Protein AF-A0A0G1CH49-F1 (afdb_monomer_lite)

InterPro domains:
  IPR007127 RNA polymerase sigma factor 70, region 1.1 [PF03979] (9-76)
  IPR042189 Sigma-70 factor, region 1.1 superfamily [G3DSA:1.10.220.120] (4-68)

Secondary structure (DSSP, 8-state):
--------SHHHHHHHHHHHSEEEHHHHHHH-SSGGG-HHHHHHHHHHHHHHT-EEE----THHHHHHHHHHHHHHHT--

Radius of gyration: 16.64 Å; chains: 1; bounding box: 32×39×39 Å

pLDDT: mean 80.33, std 15.44, range [33.72, 95.19]

Organism: NCBI:txid1618446

Sequence (80 aa):
MVKAKLLTSVKDLLKEGKENGFITQDDILAVFPKPEHHLKEVDELYDKLLKLGVDVFETTSQEEETELSKSVADLEKELD

Structure (mmCIF, N/CA/C/O backbone):
data_AF-A0A0G1CH49-F1
#
_entry.id   AF-A0A0G1CH49-F1
#
loop_
_atom_site.group_PDB
_atom_site.id
_atom_site.type_symbol
_atom_site.label_atom_id
_atom_site.label_alt_id
_atom_site.label_comp_id
_atom_site.label_asym_id
_atom_site.label_entity_id
_atom_site.label_seq_id
_atom_site.pdbx_PDB_ins_code
_atom_site.Cartn_x
_atom_site.Cartn_y
_atom_site.Cartn_z
_atom_site.occupancy
_atom_site.B_iso_or_equiv
_atom_site.auth_seq_id
_atom_site.auth_comp_id
_atom_site.auth_asym_id
_atom_site.auth_atom_id
_atom_site.pdbx_PDB_model_num
ATOM 1 N N . MET A 1 1 ? 10.850 7.075 19.583 1.00 33.72 1 MET A N 1
ATOM 2 C CA . MET A 1 1 ? 11.245 6.910 18.169 1.00 33.72 1 MET A CA 1
ATOM 3 C C . MET A 1 1 ? 10.703 5.568 17.717 1.00 33.72 1 MET A C 1
ATOM 5 O O . MET A 1 1 ? 11.256 4.541 18.097 1.00 33.72 1 MET A O 1
ATOM 9 N N . VAL A 1 2 ? 9.544 5.561 17.056 1.00 41.97 2 VAL A N 1
ATOM 10 C CA . VAL A 1 2 ? 8.998 4.329 16.474 1.00 41.97 2 VAL A CA 1
ATOM 11 C C . VAL A 1 2 ? 10.010 3.888 15.420 1.00 41.97 2 VAL A C 1
ATOM 13 O O . VAL A 1 2 ? 10.394 4.687 14.570 1.00 41.97 2 VAL A O 1
ATOM 16 N N . LYS A 1 3 ? 10.555 2.676 15.546 1.00 39.62 3 LYS A N 1
ATOM 17 C CA . LYS A 1 3 ? 11.443 2.118 14.524 1.00 39.62 3 LYS A CA 1
ATOM 18 C C . LYS A 1 3 ? 10.638 2.060 13.230 1.00 39.62 3 LYS A C 1
ATOM 20 O O . LYS A 1 3 ? 9.696 1.277 13.176 1.00 39.62 3 LYS A O 1
ATOM 25 N N . ALA A 1 4 ? 11.008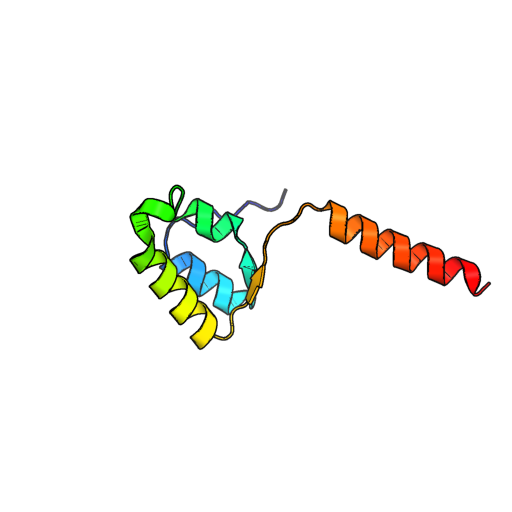 2.858 12.230 1.00 53.12 4 ALA A N 1
ATOM 26 C CA . ALA A 1 4 ? 10.548 2.656 10.865 1.00 53.12 4 ALA A CA 1
ATOM 27 C C . ALA A 1 4 ? 10.935 1.224 10.491 1.00 53.12 4 ALA A C 1
ATOM 29 O O . ALA A 1 4 ? 12.120 0.883 10.399 1.00 53.12 4 ALA A O 1
ATOM 30 N N . LYS A 1 5 ? 9.944 0.340 10.448 1.00 60.59 5 LYS A N 1
ATOM 31 C CA . LYS A 1 5 ? 10.154 -1.033 10.032 1.00 60.59 5 LYS A CA 1
ATOM 32 C C . LYS A 1 5 ? 10.470 -0.941 8.549 1.00 60.59 5 LYS A C 1
ATOM 34 O O . LYS A 1 5 ? 9.635 -0.517 7.769 1.00 60.59 5 LYS A O 1
ATOM 39 N N . LEU A 1 6 ? 11.714 -1.236 8.184 1.00 63.56 6 LEU A N 1
ATOM 40 C CA . LEU A 1 6 ? 12.151 -1.153 6.796 1.00 63.56 6 LEU A CA 1
ATOM 41 C C . LEU A 1 6 ? 11.447 -2.260 6.011 1.00 63.56 6 LEU A C 1
ATOM 43 O O . LEU A 1 6 ? 11.879 -3.416 6.017 1.00 63.56 6 LEU A O 1
ATOM 47 N N . LEU A 1 7 ? 10.339 -1.906 5.370 1.00 77.31 7 LEU A N 1
ATOM 48 C CA . LEU A 1 7 ? 9.680 -2.750 4.392 1.00 77.31 7 LEU A CA 1
ATOM 49 C C . LEU A 1 7 ? 10.611 -2.838 3.186 1.00 77.31 7 LEU A C 1
ATOM 51 O O . LEU A 1 7 ? 10.888 -1.859 2.506 1.00 77.31 7 LEU A O 1
ATOM 55 N N . THR A 1 8 ? 11.180 -4.021 2.981 1.00 80.94 8 THR A N 1
ATOM 56 C CA . THR A 1 8 ? 12.220 -4.263 1.964 1.00 80.94 8 THR A CA 1
ATOM 57 C C . THR A 1 8 ? 11.735 -5.196 0.862 1.00 80.94 8 THR A C 1
ATOM 59 O O . THR A 1 8 ? 12.491 -5.563 -0.035 1.00 80.94 8 THR A O 1
ATOM 62 N N . SER A 1 9 ? 10.477 -5.633 0.923 1.00 87.81 9 SER A N 1
ATOM 63 C CA . SER A 1 9 ? 9.901 -6.576 -0.027 1.00 87.81 9 SER A CA 1
ATOM 64 C C . SER A 1 9 ? 8.387 -6.425 -0.131 1.00 87.81 9 SER A C 1
ATOM 66 O O . SER A 1 9 ? 7.699 -6.110 0.836 1.00 87.81 9 SER A O 1
ATOM 68 N N . VAL A 1 10 ? 7.850 -6.774 -1.303 1.00 87.44 10 VAL A N 1
ATOM 69 C CA . VAL A 1 10 ? 6.403 -6.801 -1.595 1.00 87.44 10 VAL A CA 1
ATOM 70 C C . VAL A 1 10 ? 5.621 -7.648 -0.589 1.00 87.44 10 VAL A C 1
ATOM 72 O O . VAL A 1 10 ? 4.501 -7.316 -0.216 1.00 87.44 10 VAL A O 1
ATOM 75 N N . LYS A 1 11 ? 6.208 -8.754 -0.120 1.00 89.00 11 LYS A N 1
ATOM 76 C CA . LYS A 1 11 ? 5.571 -9.621 0.880 1.00 89.00 11 LYS A CA 1
ATOM 77 C C . LYS A 1 11 ? 5.377 -8.916 2.218 1.00 89.00 11 LYS A C 1
ATOM 79 O O . LYS A 1 11 ? 4.361 -9.153 2.866 1.00 89.00 11 LYS A O 1
ATOM 84 N N . ASP A 1 12 ? 6.327 -8.075 2.614 1.00 90.50 12 ASP A N 1
ATOM 85 C CA . ASP A 1 12 ? 6.227 -7.305 3.847 1.00 90.50 12 ASP A CA 1
ATOM 86 C C . ASP A 1 12 ? 5.161 -6.216 3.717 1.00 90.50 12 ASP A C 1
ATOM 88 O O . ASP A 1 12 ? 4.345 -6.102 4.622 1.00 90.50 12 ASP A O 1
ATOM 92 N N . LEU A 1 13 ? 5.071 -5.528 2.569 1.00 89.38 13 LEU A N 1
ATOM 93 C CA . LEU A 1 13 ? 3.998 -4.559 2.287 1.00 89.38 13 LEU A CA 1
ATOM 94 C C . LEU A 1 13 ? 2.606 -5.184 2.407 1.00 89.38 13 LEU A C 1
ATOM 96 O O . LEU A 1 13 ? 1.736 -4.654 3.087 1.00 89.38 13 LEU A O 1
ATOM 100 N N . LEU A 1 14 ? 2.397 -6.348 1.787 1.00 90.12 14 LEU A N 1
ATOM 101 C CA . LEU A 1 14 ? 1.108 -7.046 1.849 1.00 90.12 14 LEU A CA 1
ATOM 102 C C . LEU A 1 14 ? 0.774 -7.522 3.265 1.00 90.12 14 LEU A C 1
ATOM 104 O O . LEU A 1 14 ? -0.395 -7.559 3.645 1.00 90.12 14 LEU A O 1
ATOM 108 N N . LYS A 1 15 ? 1.787 -7.923 4.038 1.00 91.06 15 LYS A N 1
ATOM 109 C CA . LYS A 1 15 ? 1.598 -8.341 5.425 1.00 91.06 15 LYS A CA 1
ATOM 110 C C . LYS A 1 15 ? 1.247 -7.143 6.303 1.00 91.06 15 LYS A C 1
ATOM 112 O O . LYS A 1 15 ? 0.258 -7.209 7.020 1.00 91.06 15 LYS A O 1
ATOM 117 N N . GLU A 1 16 ? 2.021 -6.069 6.205 1.00 89.06 16 GLU A N 1
ATOM 118 C CA . GLU A 1 16 ? 1.821 -4.837 6.964 1.00 89.06 16 GLU A CA 1
ATOM 119 C C . GLU A 1 16 ? 0.460 -4.214 6.642 1.00 89.06 16 GLU A C 1
ATOM 121 O O . GLU A 1 16 ? -0.320 -3.945 7.549 1.00 89.06 16 GLU A O 1
ATOM 126 N N . GLY A 1 17 ? 0.117 -4.122 5.357 1.00 89.94 17 GLY A N 1
ATOM 127 C CA . GLY A 1 17 ? -1.183 -3.654 4.897 1.00 89.94 17 GLY A CA 1
ATOM 128 C C . GLY A 1 17 ? -2.343 -4.495 5.414 1.00 89.94 17 GLY A C 1
ATOM 129 O O . GLY A 1 17 ? -3.371 -3.964 5.814 1.00 89.94 17 GLY A O 1
ATOM 130 N N . LYS A 1 18 ? -2.172 -5.817 5.485 1.00 89.94 18 LYS A N 1
ATOM 131 C CA . LYS A 1 18 ? -3.190 -6.707 6.049 1.00 89.94 18 LYS A CA 1
ATOM 132 C C . LYS A 1 18 ? -3.306 -6.599 7.574 1.00 89.94 18 LYS A C 1
ATOM 134 O O . LYS A 1 18 ? -4.396 -6.797 8.101 1.00 89.94 18 LYS A O 1
ATOM 139 N N . GLU A 1 19 ? -2.204 -6.353 8.281 1.00 89.56 19 GLU A N 1
ATOM 140 C CA . GLU A 1 19 ? -2.192 -6.207 9.744 1.00 89.56 19 GLU A CA 1
ATOM 141 C C . GLU A 1 19 ? -2.741 -4.843 10.189 1.00 89.56 19 GLU A C 1
ATOM 143 O O . GLU A 1 19 ? -3.532 -4.789 11.128 1.00 89.56 19 GLU A O 1
ATOM 148 N N . ASN A 1 20 ? -2.363 -3.762 9.502 1.00 86.81 20 ASN A N 1
ATOM 149 C CA . ASN A 1 20 ? -2.743 -2.390 9.851 1.00 86.81 20 ASN A CA 1
ATOM 150 C C . ASN A 1 20 ? -3.998 -1.894 9.116 1.00 86.81 20 ASN A C 1
ATOM 152 O O . ASN A 1 20 ? -4.593 -0.905 9.532 1.00 86.81 20 ASN A O 1
ATOM 156 N N . GLY A 1 21 ? -4.402 -2.557 8.029 1.00 88.50 21 GLY A N 1
ATOM 157 C CA . GLY A 1 21 ? -5.501 -2.134 7.153 1.00 88.50 21 GLY A CA 1
ATOM 158 C C . GLY A 1 21 ? -5.102 -1.085 6.112 1.00 88.50 21 GLY A C 1
ATOM 159 O O . GLY A 1 21 ? -5.900 -0.762 5.238 1.00 88.50 21 GLY A O 1
ATOM 160 N N . PHE A 1 22 ? -3.871 -0.574 6.173 1.00 90.31 22 PHE A N 1
ATOM 161 C CA . PHE A 1 22 ? -3.365 0.418 5.236 1.00 90.31 22 PHE A CA 1
ATOM 162 C C . PHE A 1 22 ? -1.849 0.318 5.052 1.00 90.31 22 PHE A C 1
ATOM 164 O O . PHE A 1 22 ? -1.147 -0.247 5.895 1.00 90.31 22 PHE A O 1
ATOM 171 N N . ILE A 1 23 ? -1.350 0.895 3.961 1.00 90.88 23 ILE A N 1
ATOM 172 C CA . ILE A 1 23 ? 0.075 1.165 3.735 1.00 90.88 23 ILE A CA 1
ATOM 173 C C . ILE A 1 23 ? 0.268 2.604 3.262 1.00 90.88 23 ILE A C 1
ATOM 175 O O . ILE A 1 23 ? -0.681 3.241 2.803 1.00 90.88 23 ILE A O 1
ATOM 179 N N . THR A 1 24 ? 1.496 3.113 3.331 1.00 90.25 24 THR A N 1
ATOM 180 C CA . THR A 1 24 ? 1.807 4.444 2.806 1.00 90.25 24 THR A CA 1
ATOM 181 C C . THR A 1 24 ? 2.509 4.399 1.451 1.00 90.25 24 THR A C 1
ATOM 183 O O . THR A 1 24 ? 3.144 3.411 1.083 1.00 90.25 24 THR A O 1
ATOM 186 N N . GLN A 1 25 ? 2.431 5.498 0.702 1.00 89.12 25 GLN A N 1
ATOM 187 C CA . GLN A 1 25 ? 3.213 5.690 -0.521 1.00 89.12 25 GLN A CA 1
ATOM 188 C C . GLN A 1 25 ? 4.724 5.553 -0.250 1.00 89.12 25 GLN A C 1
ATOM 190 O O . GLN A 1 25 ? 5.438 4.967 -1.062 1.00 89.12 25 GLN A O 1
ATOM 195 N N . ASP A 1 26 ? 5.205 6.052 0.895 1.00 88.38 26 ASP A N 1
ATOM 196 C CA . ASP A 1 26 ? 6.617 5.971 1.290 1.00 88.38 26 ASP A CA 1
ATOM 197 C C . ASP A 1 26 ? 7.064 4.512 1.473 1.00 88.38 26 ASP A C 1
ATOM 199 O O . ASP A 1 26 ? 8.111 4.115 0.965 1.00 88.38 26 ASP A O 1
ATOM 203 N N . ASP A 1 27 ? 6.209 3.673 2.066 1.00 88.75 27 ASP A N 1
ATOM 204 C CA . ASP A 1 27 ? 6.444 2.231 2.195 1.00 88.75 27 ASP A CA 1
ATOM 205 C C . ASP A 1 27 ? 6.596 1.545 0.825 1.00 88.75 27 ASP A C 1
ATOM 207 O O . ASP A 1 27 ? 7.475 0.700 0.624 1.00 88.75 27 ASP A O 1
ATOM 211 N N . ILE A 1 28 ? 5.756 1.918 -0.148 1.00 89.62 28 ILE 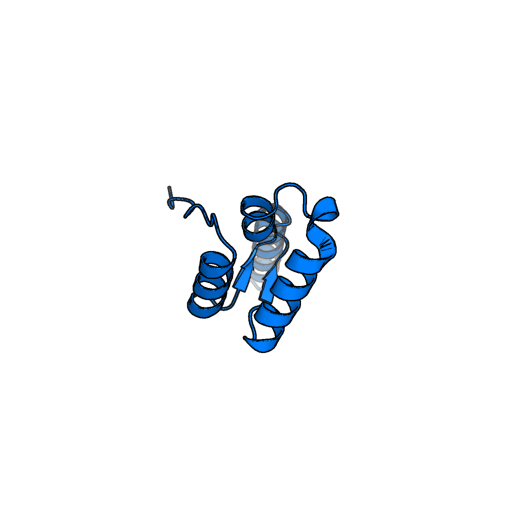A N 1
ATOM 212 C CA . ILE A 1 28 ? 5.849 1.401 -1.521 1.00 89.62 28 ILE A CA 1
ATOM 213 C C . ILE A 1 28 ? 7.149 1.871 -2.174 1.00 89.62 28 ILE A C 1
ATOM 215 O O . ILE A 1 28 ? 7.836 1.066 -2.804 1.00 89.62 28 ILE A O 1
ATOM 219 N N . LEU A 1 29 ? 7.506 3.148 -2.015 1.00 89.69 29 LEU A N 1
ATOM 220 C CA . LEU A 1 29 ? 8.726 3.738 -2.570 1.00 89.69 29 LEU A CA 1
ATOM 221 C C . LEU A 1 29 ? 9.998 3.185 -1.912 1.00 89.69 29 LEU A C 1
ATOM 223 O O . LEU A 1 29 ? 11.029 3.082 -2.574 1.00 89.69 29 LEU A O 1
ATOM 227 N N . ALA A 1 30 ? 9.936 2.753 -0.653 1.00 88.62 30 ALA A N 1
ATOM 228 C CA . ALA A 1 30 ? 11.041 2.071 0.013 1.00 88.62 30 ALA A CA 1
ATOM 229 C C . ALA A 1 30 ? 11.375 0.726 -0.660 1.00 88.62 30 ALA A C 1
ATOM 231 O O . ALA A 1 30 ? 12.548 0.363 -0.775 1.00 88.62 30 ALA A O 1
ATOM 232 N N . VAL A 1 31 ? 10.359 0.006 -1.153 1.00 89.50 31 VAL A N 1
ATOM 233 C CA . VAL A 1 31 ? 10.530 -1.255 -1.901 1.00 89.50 31 VAL A CA 1
ATOM 234 C C . VAL A 1 31 ? 10.801 -1.000 -3.385 1.00 89.50 31 VAL A C 1
ATOM 236 O O . VAL A 1 31 ? 11.633 -1.676 -3.992 1.00 89.50 31 VAL A O 1
ATOM 239 N N . PHE A 1 32 ? 10.131 -0.007 -3.966 1.00 90.19 32 PHE A N 1
ATOM 240 C CA . PHE A 1 32 ? 10.255 0.402 -5.361 1.00 90.19 32 PHE A CA 1
ATOM 241 C C . PHE A 1 32 ? 10.772 1.843 -5.447 1.00 90.19 32 PHE A C 1
ATOM 243 O O . PHE A 1 32 ? 10.006 2.745 -5.778 1.00 90.19 32 PHE A O 1
ATOM 250 N N . PRO A 1 33 ? 12.080 2.084 -5.235 1.00 88.00 33 PRO A N 1
ATOM 251 C CA . PRO A 1 33 ? 12.646 3.438 -5.253 1.00 88.00 33 PRO A CA 1
ATOM 252 C C . PRO A 1 33 ? 12.560 4.119 -6.625 1.00 88.00 33 PRO A C 1
ATOM 254 O O . PRO A 1 33 ? 12.714 5.333 -6.730 1.00 88.00 33 PRO A O 1
ATOM 257 N N . LYS A 1 34 ? 12.338 3.344 -7.694 1.00 90.19 34 LYS A N 1
ATOM 258 C CA . LYS A 1 34 ? 12.082 3.842 -9.051 1.00 90.19 34 LYS A CA 1
ATOM 259 C C . LYS A 1 34 ? 10.884 3.110 -9.658 1.00 90.19 34 LYS A C 1
ATOM 261 O O . LYS A 1 34 ? 11.076 2.252 -10.524 1.00 90.19 34 LYS A O 1
ATOM 266 N N . PRO A 1 35 ? 9.655 3.416 -9.213 1.00 87.50 35 PRO A N 1
ATOM 267 C CA . PRO A 1 35 ? 8.464 2.671 -9.619 1.00 87.50 35 PRO A CA 1
ATOM 268 C C . PRO A 1 35 ? 8.198 2.782 -11.129 1.00 87.50 35 PRO A C 1
ATOM 270 O O . PRO A 1 35 ? 7.679 1.851 -11.736 1.00 87.50 35 PRO A O 1
ATOM 273 N N . GLU A 1 36 ? 8.657 3.863 -11.763 1.00 90.25 36 GLU A N 1
ATOM 274 C CA . GLU A 1 36 ? 8.632 4.092 -13.215 1.00 90.25 36 GLU A CA 1
ATOM 275 C C . GLU A 1 36 ? 9.294 2.979 -14.051 1.00 90.25 36 GLU A C 1
ATOM 277 O O . GLU A 1 36 ? 8.852 2.703 -15.165 1.00 90.25 36 GLU A O 1
ATOM 282 N N . HIS A 1 37 ? 10.309 2.289 -13.517 1.00 93.56 37 HIS A N 1
ATOM 283 C CA . HIS A 1 37 ? 10.949 1.153 -14.196 1.00 93.56 37 HIS A CA 1
ATOM 284 C C . HIS A 1 37 ? 10.257 -0.186 -13.908 1.00 93.56 37 HIS A C 1
ATOM 286 O O . HIS A 1 37 ? 10.510 -1.172 -14.597 1.00 93.56 37 HIS A O 1
ATOM 292 N N . HIS A 1 38 ? 9.377 -0.216 -12.909 1.00 91.25 38 HIS A N 1
ATOM 293 C CA . HIS A 1 38 ? 8.732 -1.415 -12.378 1.00 91.25 38 HIS A CA 1
ATOM 294 C C . HIS A 1 38 ? 7.203 -1.313 -12.440 1.00 91.25 38 HIS A C 1
ATOM 296 O O . HIS A 1 38 ? 6.510 -1.949 -11.653 1.00 91.25 38 HIS A O 1
ATOM 302 N N . LEU A 1 39 ? 6.662 -0.544 -13.395 1.00 91.50 39 LEU A N 1
ATOM 303 C CA . LEU A 1 39 ? 5.226 -0.245 -13.504 1.00 91.50 39 LEU A CA 1
ATOM 304 C C . LEU A 1 39 ? 4.337 -1.487 -13.405 1.00 91.50 39 LEU A C 1
ATOM 306 O O . LEU A 1 39 ? 3.328 -1.457 -12.717 1.00 91.50 39 LEU A O 1
ATOM 310 N N . LYS A 1 40 ? 4.728 -2.590 -14.053 1.00 93.44 40 LYS A N 1
ATOM 311 C CA . LYS A 1 40 ? 3.961 -3.840 -14.020 1.00 93.44 40 LYS A CA 1
ATOM 312 C C . LYS A 1 40 ? 3.925 -4.469 -12.624 1.00 93.44 40 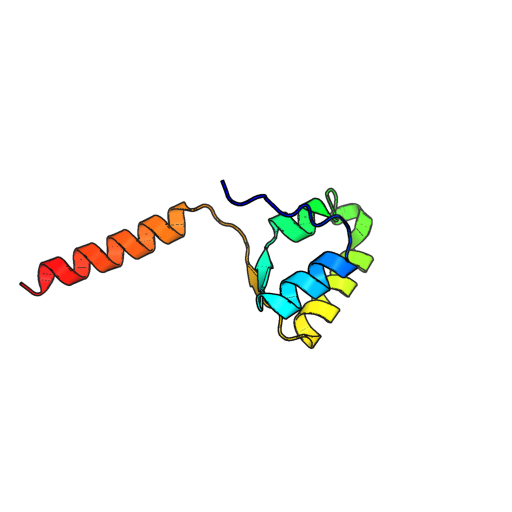LYS A C 1
ATOM 314 O O . LYS A 1 40 ? 2.878 -4.924 -12.188 1.00 93.44 40 LYS A O 1
ATOM 319 N N . GLU A 1 41 ? 5.054 -4.483 -11.922 1.00 91.94 41 GLU A N 1
ATOM 320 C CA . GLU A 1 41 ? 5.136 -5.042 -10.567 1.00 91.94 41 GLU A CA 1
ATOM 321 C C . GLU A 1 41 ? 4.388 -4.166 -9.558 1.00 91.94 41 GLU A C 1
ATOM 323 O O . GLU A 1 41 ? 3.740 -4.680 -8.648 1.00 91.94 41 GLU A O 1
ATOM 328 N N . VAL A 1 42 ? 4.456 -2.846 -9.748 1.00 91.94 42 VAL A N 1
ATOM 329 C CA . VAL A 1 42 ? 3.722 -1.862 -8.952 1.00 91.94 42 VAL A CA 1
ATOM 330 C C . VAL A 1 42 ? 2.216 -2.020 -9.175 1.00 91.94 42 VAL A C 1
ATOM 332 O O . VAL A 1 42 ? 1.475 -2.135 -8.205 1.00 91.94 42 VAL A O 1
ATOM 335 N N . ASP A 1 43 ? 1.760 -2.125 -10.423 1.00 93.38 43 ASP A N 1
ATOM 336 C CA . ASP A 1 43 ? 0.356 -2.392 -10.766 1.00 93.38 43 ASP A CA 1
ATOM 337 C C . ASP A 1 43 ? -0.151 -3.696 -10.119 1.00 93.38 43 ASP A C 1
ATOM 339 O O . ASP A 1 43 ? -1.185 -3.714 -9.451 1.00 93.38 43 ASP A O 1
ATOM 343 N N . GLU A 1 44 ? 0.639 -4.774 -10.194 1.00 94.88 44 GLU A N 1
ATOM 344 C CA . GLU A 1 44 ? 0.326 -6.042 -9.525 1.00 94.88 44 GLU A CA 1
ATOM 345 C C . GLU A 1 44 ? 0.285 -5.935 -7.992 1.00 94.88 44 GLU A C 1
ATOM 347 O O . GLU A 1 44 ? -0.446 -6.689 -7.341 1.00 94.88 44 GLU A O 1
ATOM 352 N N . LEU A 1 45 ? 1.091 -5.058 -7.387 1.00 92.38 45 LEU A N 1
ATOM 353 C CA . LEU A 1 45 ? 1.032 -4.774 -5.954 1.00 92.38 45 LEU A CA 1
ATOM 354 C C . LEU A 1 45 ? -0.287 -4.073 -5.609 1.00 92.38 45 LEU A C 1
ATOM 356 O O . LEU A 1 45 ? -0.982 -4.535 -4.704 1.00 92.38 45 LEU A O 1
AT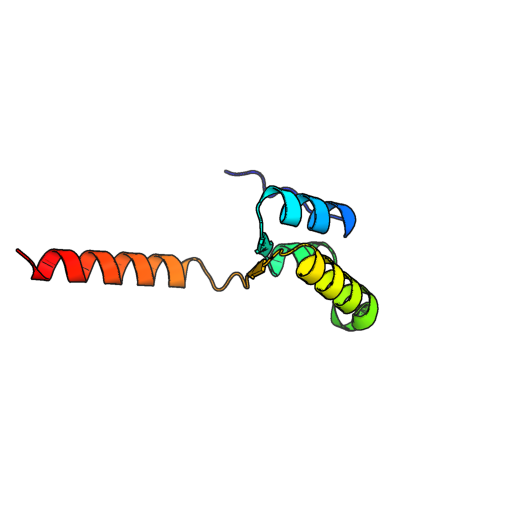OM 360 N N . TYR A 1 46 ? -0.651 -3.015 -6.335 1.00 92.88 46 TYR A N 1
ATOM 361 C CA . TYR A 1 46 ? -1.894 -2.275 -6.101 1.00 92.88 46 TYR A CA 1
ATOM 362 C C . TYR A 1 46 ? -3.138 -3.153 -6.282 1.00 92.88 46 TYR A C 1
ATOM 364 O O . TYR A 1 46 ? -4.028 -3.126 -5.435 1.00 92.88 46 TYR A O 1
ATOM 372 N N . ASP A 1 47 ? -3.178 -4.006 -7.309 1.00 95.19 47 ASP A N 1
ATOM 373 C CA . ASP A 1 47 ? -4.270 -4.970 -7.504 1.00 95.19 47 ASP A CA 1
ATOM 374 C C . ASP A 1 47 ? -4.408 -5.938 -6.311 1.00 95.19 47 ASP A C 1
ATOM 376 O O . ASP A 1 47 ? -5.518 -6.218 -5.846 1.00 95.19 47 ASP A O 1
ATOM 380 N N . LYS A 1 48 ? -3.284 -6.416 -5.759 1.00 94.12 48 LYS A N 1
ATOM 381 C CA . LYS A 1 48 ? -3.290 -7.284 -4.570 1.00 94.12 48 LYS A CA 1
ATOM 382 C C . LYS A 1 48 ? -3.767 -6.543 -3.327 1.00 94.12 48 LYS A C 1
ATOM 384 O O . LYS A 1 48 ? -4.556 -7.110 -2.575 1.00 94.12 48 LYS A O 1
ATOM 389 N N . LEU A 1 49 ? -3.303 -5.315 -3.107 1.00 92.94 49 LEU A N 1
ATOM 390 C CA . LEU A 1 49 ? -3.719 -4.485 -1.972 1.00 92.94 49 LEU A CA 1
ATOM 391 C C . LEU A 1 49 ? -5.225 -4.207 -2.025 1.00 92.94 49 LEU A C 1
ATOM 393 O O . LEU A 1 49 ? -5.925 -4.463 -1.048 1.00 92.94 49 LEU A O 1
ATOM 397 N N . LEU A 1 50 ? -5.741 -3.832 -3.198 1.00 92.12 50 LEU A N 1
ATOM 398 C CA . LEU A 1 50 ? -7.165 -3.594 -3.419 1.00 92.12 50 LEU A CA 1
ATOM 399 C C . LEU A 1 50 ? -8.009 -4.844 -3.130 1.00 92.12 50 LEU A C 1
ATOM 401 O O . LEU A 1 50 ? -9.016 -4.772 -2.429 1.00 92.12 50 LEU A O 1
ATOM 405 N N . LYS A 1 51 ? -7.583 -6.020 -3.613 1.00 94.00 51 LYS A N 1
ATOM 406 C CA . LYS A 1 51 ? -8.264 -7.301 -3.335 1.00 94.00 51 LYS A CA 1
ATOM 407 C C . LYS A 1 51 ? -8.234 -7.693 -1.860 1.00 94.00 51 LYS A C 1
ATOM 409 O O . LYS A 1 51 ? -9.119 -8.417 -1.407 1.00 94.00 51 LYS A O 1
ATOM 414 N N . LEU A 1 52 ? -7.212 -7.257 -1.130 1.00 92.44 52 LEU A N 1
ATOM 415 C CA . LEU A 1 52 ? -7.089 -7.463 0.311 1.00 92.44 52 LEU A CA 1
ATOM 416 C C . LEU A 1 52 ? -7.866 -6.420 1.127 1.00 92.44 52 LEU A C 1
ATOM 418 O O . LEU A 1 52 ? -7.967 -6.592 2.339 1.00 92.44 52 LEU A O 1
ATOM 422 N N . GLY A 1 53 ? -8.429 -5.389 0.485 1.00 92.56 53 GLY A N 1
ATOM 423 C CA . GLY A 1 53 ? -9.106 -4.282 1.162 1.00 92.56 53 GLY A CA 1
ATOM 424 C C . GLY A 1 53 ? -8.142 -3.401 1.953 1.00 92.56 53 GLY A C 1
ATOM 425 O O . GLY A 1 53 ? -8.503 -2.926 3.022 1.00 92.56 53 GLY A O 1
ATOM 426 N N . VAL A 1 54 ? -6.906 -3.261 1.469 1.00 93.62 54 VAL A N 1
ATOM 427 C CA . VAL A 1 54 ? -5.873 -2.425 2.084 1.00 93.62 54 VAL A CA 1
ATOM 428 C C . VAL A 1 54 ? -5.848 -1.075 1.382 1.00 93.62 54 VAL A C 1
ATOM 430 O O . VAL A 1 54 ? -5.632 -1.021 0.170 1.00 93.62 54 VAL A O 1
ATOM 433 N N . ASP A 1 55 ? -6.020 -0.002 2.148 1.00 91.31 55 ASP A N 1
ATOM 434 C CA . ASP A 1 55 ? -5.932 1.365 1.636 1.00 91.31 55 ASP A CA 1
ATOM 435 C C . ASP A 1 55 ? -4.476 1.824 1.487 1.00 91.31 55 ASP A C 1
ATOM 437 O O . ASP A 1 55 ? -3.597 1.458 2.272 1.00 91.31 55 ASP A O 1
ATOM 441 N N . VAL A 1 56 ? -4.211 2.637 0.464 1.00 90.56 56 VAL A N 1
ATOM 442 C CA . VAL A 1 56 ? -2.901 3.261 0.244 1.00 90.56 56 VAL A CA 1
ATOM 443 C C . VAL A 1 56 ? -3.041 4.755 0.481 1.00 90.56 56 VAL A C 1
ATOM 445 O O . VAL A 1 56 ? -3.760 5.430 -0.253 1.00 90.56 56 VAL A O 1
ATOM 448 N N . PHE A 1 57 ? -2.352 5.266 1.497 1.00 89.06 57 PHE A N 1
ATOM 449 C CA . PHE A 1 57 ? -2.349 6.690 1.815 1.00 89.06 57 PHE A CA 1
ATOM 450 C C . PHE A 1 57 ? -1.081 7.355 1.298 1.00 89.06 57 PHE A C 1
ATOM 452 O O . PHE A 1 57 ? 0.035 6.867 1.493 1.00 89.06 57 PHE A O 1
ATOM 459 N N . GLU A 1 58 ? -1.246 8.512 0.673 1.00 83.12 58 GLU A N 1
ATOM 460 C CA . GLU A 1 58 ? -0.125 9.395 0.408 1.00 83.12 58 GLU A CA 1
ATOM 461 C C . GLU A 1 58 ? 0.231 10.098 1.719 1.00 83.12 58 GLU A C 1
ATOM 463 O O . GLU A 1 58 ? -0.632 10.689 2.367 1.00 83.12 58 GLU A O 1
ATOM 468 N N . THR A 1 59 ? 1.492 10.026 2.144 1.00 67.38 59 THR A N 1
ATOM 469 C CA . THR A 1 59 ? 1.974 10.837 3.267 1.00 67.38 59 THR A CA 1
ATOM 470 C C . THR A 1 59 ? 2.219 12.252 2.760 1.00 67.38 59 THR A C 1
ATOM 472 O O . THR A 1 59 ? 3.357 12.704 2.650 1.00 67.38 59 THR A O 1
ATOM 475 N N . THR A 1 60 ? 1.141 12.945 2.406 1.00 56.53 60 THR A N 1
ATOM 476 C CA . THR A 1 60 ? 1.110 14.400 2.522 1.00 56.53 60 THR A CA 1
ATOM 477 C C . THR A 1 60 ? 1.417 14.709 3.984 1.00 56.53 60 THR A C 1
ATOM 479 O O . THR A 1 60 ? 0.950 14.017 4.891 1.00 56.53 60 THR A O 1
ATOM 482 N N . SER A 1 61 ? 2.376 15.601 4.197 1.00 49.88 61 SER A N 1
ATOM 483 C CA . SER A 1 61 ? 3.028 15.864 5.471 1.00 49.88 61 SER A CA 1
ATOM 484 C C . SER A 1 61 ? 2.067 15.876 6.664 1.00 49.88 61 SER A C 1
ATOM 486 O O . SER A 1 61 ? 0.898 16.233 6.555 1.00 49.88 61 SER A O 1
ATOM 488 N N . GLN A 1 62 ? 2.625 15.669 7.857 1.00 52.53 62 GLN A N 1
ATOM 489 C CA . GLN A 1 62 ? 2.043 15.993 9.173 1.00 52.53 62 GLN A CA 1
ATOM 490 C C . GLN A 1 62 ? 1.319 17.366 9.264 1.00 52.53 62 GLN A C 1
ATOM 492 O O . GLN A 1 62 ? 0.669 17.659 10.263 1.00 52.53 62 GLN A O 1
ATOM 497 N N . GLU A 1 63 ? 1.445 18.210 8.242 1.00 51.94 63 GLU A N 1
ATOM 498 C CA . GLU A 1 63 ? 0.720 19.451 8.002 1.00 51.94 63 GLU A CA 1
ATOM 499 C C . GLU A 1 63 ? -0.804 19.229 7.984 1.00 51.94 63 GLU A C 1
ATOM 501 O O . GLU A 1 63 ? -1.483 19.869 8.784 1.00 51.94 63 GLU A O 1
ATOM 506 N N . GLU A 1 64 ? -1.344 18.250 7.248 1.00 53.12 64 GLU A N 1
ATOM 507 C CA . GLU A 1 64 ? -2.808 18.053 7.170 1.00 53.12 64 GLU A CA 1
ATOM 508 C C . GLU A 1 64 ? -3.413 17.599 8.512 1.00 53.12 64 GLU A C 1
ATOM 510 O O . GLU A 1 64 ? -4.499 18.032 8.904 1.00 53.12 64 GLU A O 1
ATOM 515 N N . GLU A 1 65 ? -2.673 16.798 9.288 1.00 56.16 65 GLU A N 1
ATOM 516 C CA . GLU A 1 65 ? -3.067 16.400 10.646 1.00 56.16 65 GLU A CA 1
ATOM 517 C C . GLU A 1 65 ? -3.065 17.606 11.605 1.00 56.16 65 GLU A C 1
ATOM 519 O O . GLU A 1 65 ? -3.995 17.775 12.397 1.00 56.16 65 GLU A O 1
ATOM 524 N N . THR A 1 66 ? -2.071 18.501 11.504 1.00 58.84 66 THR A N 1
ATOM 525 C CA . THR A 1 66 ? -2.059 19.746 12.295 1.00 58.84 66 THR A CA 1
ATOM 526 C C . THR A 1 66 ? -3.140 20.740 11.882 1.00 58.84 66 THR A C 1
ATOM 528 O O . THR A 1 66 ? -3.619 21.495 12.731 1.00 58.84 66 THR A O 1
ATOM 531 N N . GLU A 1 67 ? -3.537 20.757 10.612 1.00 60.91 67 GLU A N 1
ATOM 532 C CA . GLU A 1 67 ? -4.614 21.605 10.104 1.00 60.91 67 GLU A CA 1
ATOM 533 C C . GLU A 1 67 ? -5.975 21.107 10.586 1.00 60.91 67 GLU A C 1
ATOM 535 O O . GLU A 1 67 ? -6.714 21.881 11.191 1.00 60.91 67 GLU A O 1
ATOM 540 N N . LEU A 1 68 ? -6.252 19.805 10.454 1.00 63.59 68 LEU A N 1
ATOM 541 C CA . LEU A 1 68 ? -7.457 19.171 10.996 1.00 63.59 68 LEU A CA 1
ATOM 542 C C . LEU A 1 68 ? -7.578 19.383 12.510 1.00 63.59 68 LEU A C 1
ATOM 544 O O . LEU A 1 68 ? -8.643 19.754 13.002 1.00 63.59 68 LEU A O 1
ATOM 548 N N . SER A 1 69 ? -6.483 19.209 13.256 1.00 67.25 69 SER A N 1
ATOM 549 C CA . SER A 1 69 ? -6.486 19.390 14.712 1.00 67.25 69 SER A CA 1
ATOM 550 C C . SER A 1 69 ? -6.714 20.854 15.123 1.00 67.25 69 SER A C 1
ATOM 552 O O . SER A 1 69 ? -7.439 21.123 16.080 1.00 67.25 69 SER A O 1
ATOM 554 N N . LYS A 1 70 ? -6.169 21.820 14.368 1.00 71.69 70 LYS A N 1
ATOM 555 C CA . LYS A 1 70 ? -6.456 23.251 14.572 1.00 71.69 70 LYS A CA 1
ATOM 556 C C . LYS A 1 70 ? -7.901 23.601 14.239 1.00 71.69 70 LYS A C 1
ATOM 558 O O . LYS A 1 70 ? -8.514 24.337 15.000 1.00 71.69 70 LYS A O 1
ATOM 563 N N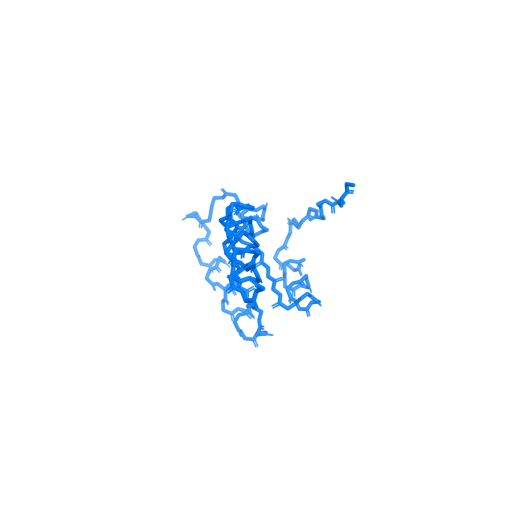 . SER A 1 71 ? -8.445 23.078 13.140 1.00 74.56 71 SER A N 1
ATOM 564 C CA . SER A 1 71 ? -9.840 23.319 12.759 1.00 74.56 71 SER A CA 1
ATOM 565 C C . SER A 1 71 ? -10.814 22.811 13.822 1.00 74.56 71 SER A C 1
ATOM 567 O O . SER A 1 71 ? -11.772 23.503 14.142 1.00 74.56 71 SER A O 1
ATOM 569 N N . VAL A 1 72 ? -10.553 21.640 14.412 1.00 77.50 72 VAL A N 1
ATOM 570 C CA . VAL A 1 72 ? -11.381 21.092 15.501 1.00 77.50 72 VAL A CA 1
ATOM 571 C C . VAL A 1 72 ? -11.301 21.963 16.761 1.00 77.50 72 VAL A C 1
ATOM 573 O O . VAL A 1 72 ? -12.337 22.295 17.330 1.00 77.50 72 VAL A O 1
ATOM 576 N N . ALA A 1 73 ? -10.101 22.397 17.155 1.00 79.81 73 ALA A N 1
ATOM 577 C CA . ALA A 1 73 ? -9.910 23.227 18.346 1.00 79.81 73 ALA A CA 1
ATOM 578 C C . ALA A 1 73 ? -10.541 24.630 18.231 1.00 79.81 73 ALA A C 1
ATOM 580 O O . ALA A 1 73 ? -10.989 25.187 19.234 1.00 79.81 73 ALA A O 1
ATOM 581 N N . ASP A 1 74 ? -10.573 25.212 17.028 1.00 77.50 74 ASP A N 1
ATOM 582 C CA . ASP A 1 74 ? -11.206 26.515 16.784 1.00 77.50 74 ASP A CA 1
ATOM 583 C C . ASP A 1 74 ? -12.738 26.417 16.909 1.00 77.50 74 ASP A C 1
ATOM 585 O O . ASP A 1 74 ? -13.361 27.251 17.560 1.00 77.50 74 ASP A O 1
ATOM 589 N N . LEU A 1 75 ? -13.331 25.334 16.389 1.00 78.56 75 LEU A N 1
ATOM 590 C CA . LEU A 1 75 ? -14.774 25.069 16.465 1.00 78.56 75 LEU A CA 1
ATOM 591 C C . LEU A 1 75 ? -15.271 24.841 17.900 1.00 78.56 75 LEU A C 1
ATOM 593 O O . LEU A 1 75 ? -16.373 25.271 18.234 1.00 78.56 75 LEU A O 1
ATOM 597 N N . GLU A 1 76 ? -14.484 24.182 18.758 1.00 73.62 76 GLU A N 1
ATOM 598 C CA . GLU A 1 76 ? -14.844 23.985 20.173 1.00 73.62 76 GLU A CA 1
ATOM 599 C C . GLU A 1 76 ? -14.887 25.309 20.948 1.00 73.62 76 GLU A C 1
ATOM 601 O O . GLU A 1 76 ? -15.701 25.468 21.853 1.00 73.62 76 GLU A O 1
ATOM 606 N N . LYS A 1 77 ? -14.058 26.287 20.567 1.00 77.62 77 LYS A N 1
ATOM 607 C CA . LYS A 1 77 ? -13.955 27.581 21.251 1.00 77.62 77 LYS A CA 1
ATOM 608 C C . LYS A 1 77 ? -15.103 28.545 20.932 1.00 77.62 77 LYS A C 1
ATOM 610 O O . LYS A 1 77 ? -15.316 29.486 21.689 1.00 77.62 77 LYS A O 1
ATOM 615 N N . GLU A 1 78 ? -15.829 28.333 19.834 1.00 72.25 78 GLU A N 1
ATOM 616 C CA . GLU A 1 78 ? -16.982 29.162 19.440 1.00 72.25 78 GLU A CA 1
ATOM 617 C C . GLU A 1 78 ? -18.312 28.715 20.078 1.00 72.25 78 GLU A C 1
ATOM 619 O O . GLU A 1 78 ? -19.343 29.360 19.877 1.00 72.25 78 GLU A O 1
ATOM 624 N N . LEU A 1 79 ? -18.308 27.605 20.824 1.00 70.81 79 LEU A N 1
ATOM 625 C CA . LEU A 1 79 ? -19.492 27.038 21.479 1.00 70.81 79 LEU A CA 1
ATOM 626 C C . LEU A 1 79 ? -19.603 27.401 22.977 1.00 70.81 79 LEU A C 1
ATOM 628 O O . LEU A 1 79 ? -20.618 27.059 23.590 1.00 70.81 79 LEU A O 1
ATOM 632 N N . ASP A 1 80 ? -18.604 28.100 23.533 1.00 54.62 80 ASP A N 1
ATOM 633 C CA . ASP A 1 80 ? -18.556 28.654 24.902 1.00 54.62 80 ASP A CA 1
ATOM 634 C C . ASP A 1 80 ? -18.877 30.163 24.955 1.00 54.62 80 ASP A C 1
ATOM 636 O O . ASP A 1 80 ? -18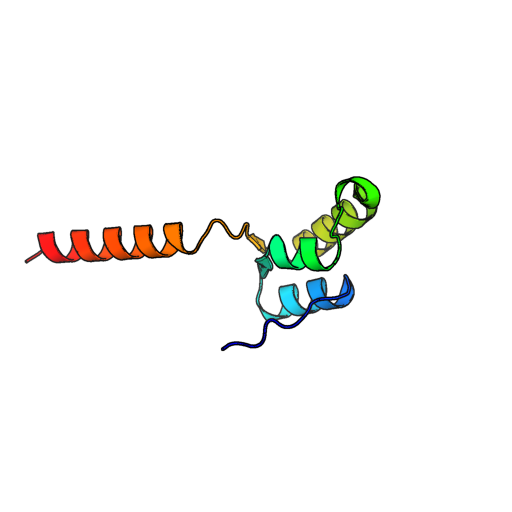.410 30.925 24.074 1.00 54.62 80 ASP A O 1
#

Foldseek 3Di:
DPPPPQLQDLVSQLVCQLVVLEDEPVSVCSNVVPCVVVVVVSVVSVVSSVVSNGYYYYCPDCVVVVVVVVVVVVVVVVVD